Protein AF-A0A7J2URK6-F1 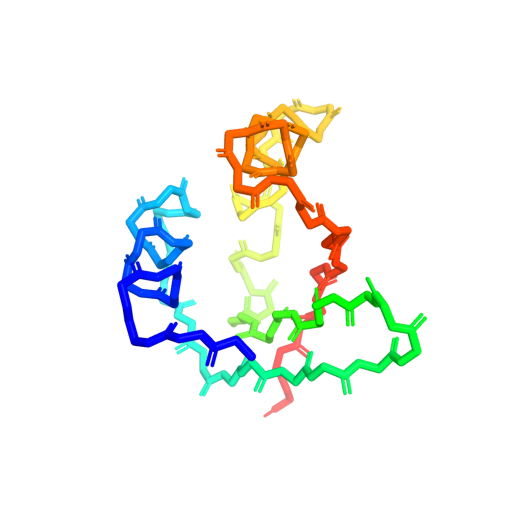(afdb_monomer)

Secondary structure (DSSP, 8-state):
--HHHHHHHHHHHTS---EEEEETTEEEEEEEGGGHHHHH-GGGHHHHHHHHHHT-EEEEEEE-

Radius of gyration: 10.47 Å; Cα contacts (8 Å, |Δi|>4): 102; chains: 1; bounding box: 26×23×26 Å

Mean predicted aligned error: 2.49 Å

Nearest PDB structures (foldseek):
  2cy1-assembly1_A  TM=8.718E-01  e=9.996E-05  Aeropyrum pernix K1
  1hh2-assembly1_P  TM=8.337E-01  e=3.136E-04  Thermotoga maritima
  5lm7-assembly2_C  TM=8.448E-01  e=5.745E-04  Escherichia coli O157:H7
  2atw-assembly1_A  TM=8.407E-01  e=1.288E-03  Mycobacterium tuberculosis
  5yww-assembly1_A  TM=6.921E-01  e=6.469E-03  Saccharolobus islandicus REY15A

Structure (mmCIF, N/CA/C/O backbone):
data_AF-A0A7J2URK6-F1
#
_entry.id   AF-A0A7J2URK6-F1
#
loop_
_atom_site.group_PDB
_atom_site.id
_atom_site.type_symbol
_atom_site.label_atom_id
_atom_site.label_alt_id
_atom_site.label_comp_id
_atom_site.label_asym_id
_atom_site.label_entity_id
_atom_site.label_seq_id
_atom_site.pdbx_PDB_ins_code
_atom_site.Cartn_x
_atom_site.Cartn_y
_atom_site.Cartn_z
_atom_site.occupancy
_atom_site.B_iso_or_equiv
_atom_site.auth_seq_id
_atom_site.auth_comp_id
_atom_site.auth_asym_id
_atom_site.auth_atom_id
_atom_site.pdbx_PDB_model_num
ATOM 1 N N . MET A 1 1 ? -2.247 -7.481 13.048 1.00 77.56 1 MET A N 1
ATOM 2 C CA . MET A 1 1 ? -3.300 -7.526 11.996 1.00 77.56 1 MET A CA 1
ATOM 3 C C . MET A 1 1 ? -3.917 -8.916 11.851 1.00 77.56 1 MET A C 1
ATOM 5 O O . MET A 1 1 ? -3.190 -9.889 12.001 1.00 77.56 1 MET A O 1
ATOM 9 N N . ASP A 1 2 ? -5.217 -9.011 11.546 1.00 88.19 2 ASP A N 1
ATOM 10 C CA . ASP A 1 2 ? -5.887 -10.283 11.217 1.00 88.19 2 ASP A CA 1
ATOM 11 C C . ASP A 1 2 ? -5.693 -10.699 9.742 1.00 88.19 2 ASP A C 1
ATOM 13 O O . ASP A 1 2 ? -5.322 -9.891 8.880 1.00 88.19 2 ASP A O 1
ATOM 17 N N . ASP A 1 3 ? -5.961 -11.974 9.447 1.00 90.00 3 ASP A N 1
ATOM 18 C CA . ASP A 1 3 ? -5.774 -12.561 8.114 1.00 90.00 3 ASP A CA 1
ATOM 19 C C . ASP A 1 3 ? -6.675 -11.928 7.040 1.00 90.00 3 ASP A C 1
ATOM 21 O O . ASP A 1 3 ? -6.291 -11.841 5.866 1.00 90.00 3 ASP A O 1
ATOM 25 N N . GLN A 1 4 ? -7.865 -11.445 7.418 1.00 92.19 4 GLN A N 1
ATOM 26 C CA . GLN A 1 4 ? -8.785 -10.785 6.488 1.00 92.19 4 GLN A CA 1
ATOM 27 C C . GLN A 1 4 ? -8.231 -9.437 6.021 1.00 92.19 4 GLN A C 1
ATOM 29 O O . GLN A 1 4 ? -8.253 -9.135 4.824 1.00 92.19 4 GLN A O 1
ATOM 34 N N . THR A 1 5 ? -7.678 -8.651 6.942 1.00 91.88 5 THR A N 1
ATOM 35 C CA . THR A 1 5 ? -7.061 -7.352 6.670 1.00 91.88 5 THR A CA 1
ATOM 36 C C . THR A 1 5 ? -5.830 -7.526 5.787 1.00 91.88 5 THR A C 1
ATOM 38 O O . THR A 1 5 ? -5.677 -6.804 4.802 1.00 91.88 5 THR A O 1
ATOM 41 N N . ILE A 1 6 ? -4.988 -8.530 6.067 1.00 92.69 6 ILE A N 1
ATOM 42 C CA . ILE A 1 6 ? -3.824 -8.864 5.229 1.00 92.69 6 ILE A CA 1
ATOM 43 C C . ILE A 1 6 ? -4.261 -9.240 3.808 1.00 92.69 6 ILE A C 1
ATOM 45 O O . ILE A 1 6 ? -3.696 -8.747 2.828 1.00 92.69 6 ILE A O 1
ATOM 49 N N . SER A 1 7 ? -5.282 -10.088 3.684 1.00 94.38 7 SER A N 1
ATOM 50 C CA . SER A 1 7 ? -5.800 -10.524 2.384 1.00 94.38 7 SER A CA 1
ATOM 51 C C . SER A 1 7 ? -6.351 -9.348 1.580 1.00 94.38 7 SER A C 1
ATOM 53 O O . SER A 1 7 ? -6.065 -9.204 0.390 1.00 94.38 7 SER A O 1
ATOM 55 N N . ARG A 1 8 ? -7.088 -8.453 2.243 1.00 94.75 8 ARG A N 1
ATOM 56 C CA . ARG A 1 8 ? -7.662 -7.260 1.620 1.00 94.75 8 ARG A CA 1
ATOM 57 C C . ARG A 1 8 ? -6.589 -6.259 1.198 1.00 94.75 8 ARG A C 1
ATOM 59 O O . ARG A 1 8 ? -6.662 -5.741 0.088 1.00 94.75 8 ARG A O 1
ATOM 66 N N . LEU A 1 9 ? -5.564 -6.046 2.023 1.00 94.94 9 LEU A N 1
ATOM 67 C CA . LEU A 1 9 ? -4.422 -5.193 1.692 1.00 94.94 9 LEU A CA 1
ATOM 68 C C . LEU A 1 9 ? -3.698 -5.681 0.430 1.00 94.94 9 LEU A C 1
ATOM 70 O O . LEU A 1 9 ? -3.436 -4.888 -0.473 1.00 94.94 9 LEU A O 1
ATOM 74 N N . ARG A 1 10 ? -3.438 -6.991 0.329 1.00 95.06 10 ARG A N 1
ATOM 75 C CA . ARG A 1 10 ? -2.816 -7.603 -0.859 1.00 95.06 10 ARG A CA 1
ATOM 76 C C . ARG A 1 10 ? -3.632 -7.356 -2.130 1.00 95.06 10 ARG A C 1
ATOM 78 O O . ARG A 1 10 ? -3.063 -7.001 -3.159 1.00 95.06 10 ARG A O 1
ATOM 85 N N . LEU A 1 11 ? -4.956 -7.496 -2.051 1.00 95.44 11 LEU A N 1
ATOM 86 C CA . LEU A 1 11 ? -5.850 -7.227 -3.181 1.00 95.44 11 LEU A CA 1
ATOM 87 C C . LEU A 1 11 ? -5.838 -5.748 -3.587 1.00 95.44 11 LEU A C 1
ATOM 89 O O . LEU A 1 11 ? -5.766 -5.444 -4.775 1.00 95.44 11 LEU A O 1
ATOM 93 N N . MET A 1 12 ? -5.876 -4.832 -2.616 1.00 95.50 12 MET A N 1
ATOM 94 C CA . MET A 1 12 ? -5.918 -3.391 -2.881 1.00 95.50 12 MET A CA 1
ATOM 95 C C . MET A 1 12 ? -4.627 -2.853 -3.506 1.00 95.50 12 MET A C 1
ATOM 97 O O . MET A 1 12 ? -4.696 -1.990 -4.376 1.00 95.50 12 MET A O 1
ATOM 101 N N . LEU A 1 13 ? -3.459 -3.363 -3.099 1.00 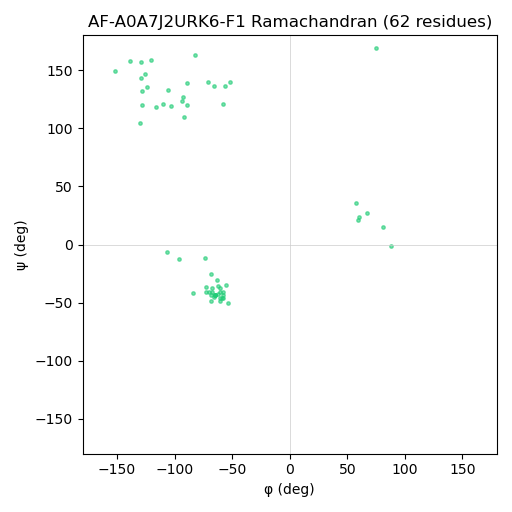95.19 13 LEU A N 1
ATOM 102 C CA . LEU A 1 13 ? -2.171 -2.926 -3.650 1.00 95.19 13 LEU A CA 1
ATOM 103 C C . LEU A 1 13 ? -1.974 -3.351 -5.112 1.00 95.19 13 LEU A C 1
ATOM 105 O O . LEU A 1 13 ? -1.212 -2.715 -5.840 1.00 95.19 13 LEU A O 1
ATOM 109 N N . GLY A 1 14 ? -2.642 -4.423 -5.557 1.00 93.75 14 GLY A N 1
ATOM 110 C CA . GLY A 1 14 ? -2.610 -4.866 -6.954 1.00 93.75 14 GLY A CA 1
ATOM 111 C C . GLY A 1 14 ? -1.209 -5.229 -7.468 1.00 93.75 14 GLY A C 1
ATOM 112 O O . GLY A 1 14 ? -0.957 -5.156 -8.679 1.00 93.75 14 GLY A O 1
ATOM 113 N N . VAL A 1 15 ? -0.300 -5.578 -6.553 1.00 95.62 15 VAL A N 1
ATOM 114 C CA . VAL A 1 15 ? 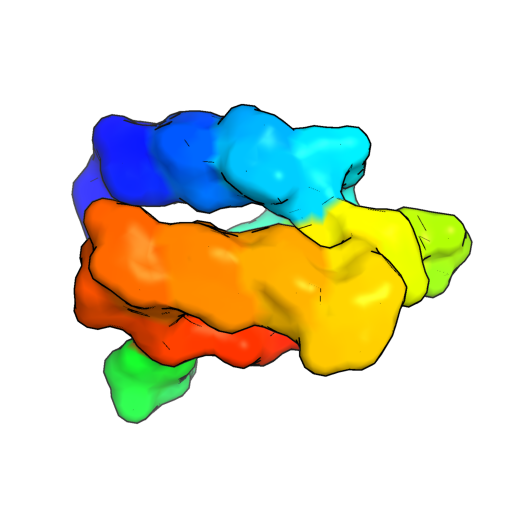1.077 -6.018 -6.806 1.00 95.62 15 VAL A CA 1
ATOM 115 C C . VAL A 1 15 ? 1.442 -7.181 -5.875 1.00 95.62 15 VAL A C 1
ATOM 117 O O . VAL A 1 15 ? 0.821 -7.328 -4.819 1.00 95.62 15 VAL A O 1
ATOM 120 N N . PRO A 1 16 ? 2.450 -7.998 -6.228 1.00 95.56 16 PRO A N 1
ATOM 121 C CA . PRO A 1 16 ? 3.017 -8.976 -5.307 1.00 95.56 16 PRO A CA 1
ATOM 122 C C . PRO A 1 16 ? 3.519 -8.311 -4.020 1.00 95.56 16 PRO A C 1
ATOM 124 O O . PRO A 1 16 ? 4.155 -7.257 -4.068 1.00 95.56 16 PRO A O 1
ATOM 127 N N . VAL A 1 17 ? 3.221 -8.940 -2.882 1.00 95.94 17 VAL A N 1
ATOM 128 C CA . VAL A 1 17 ? 3.677 -8.519 -1.554 1.00 95.94 17 VAL A CA 1
ATOM 129 C C . VAL A 1 17 ? 4.567 -9.613 -0.991 1.00 95.94 17 VAL A C 1
ATOM 131 O O . VAL A 1 17 ? 4.097 -10.730 -0.767 1.00 95.94 17 VAL A O 1
ATOM 134 N N . ASP A 1 18 ? 5.823 -9.270 -0.729 1.00 96.31 18 ASP A N 1
ATOM 135 C CA . ASP A 1 18 ? 6.832 -10.216 -0.254 1.00 96.31 18 ASP A CA 1
ATOM 136 C C . ASP A 1 18 ? 6.755 -10.379 1.264 1.00 96.31 18 ASP A C 1
ATOM 138 O O . ASP A 1 18 ? 6.838 -11.487 1.793 1.00 96.31 18 ASP A O 1
ATOM 142 N N . ARG A 1 19 ? 6.562 -9.267 1.986 1.00 95.38 19 ARG A N 1
ATOM 143 C CA . ARG A 1 19 ? 6.502 -9.253 3.452 1.00 95.38 19 ARG A CA 1
ATOM 144 C C . ARG A 1 19 ? 5.639 -8.107 3.969 1.00 95.38 19 ARG A C 1
ATOM 146 O O . ARG A 1 19 ? 5.571 -7.048 3.352 1.00 95.38 19 ARG A O 1
ATOM 153 N N . ILE A 1 20 ? 4.994 -8.317 5.114 1.00 95.12 20 ILE A N 1
ATOM 154 C CA . ILE A 1 20 ? 4.243 -7.293 5.847 1.00 95.12 20 ILE A CA 1
ATOM 155 C C . ILE A 1 20 ? 4.739 -7.301 7.292 1.00 95.12 20 ILE A C 1
ATOM 157 O O . ILE A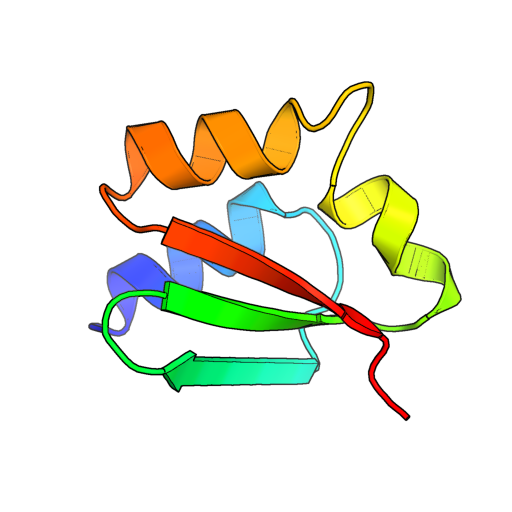 1 20 ? 4.850 -8.368 7.893 1.00 95.12 20 ILE A O 1
ATOM 161 N N . GLU A 1 21 ? 5.038 -6.128 7.837 1.00 95.06 21 GLU A N 1
ATOM 162 C CA . GLU A 1 21 ? 5.474 -5.939 9.221 1.00 95.06 21 GLU A CA 1
ATOM 163 C C . GLU A 1 21 ? 4.633 -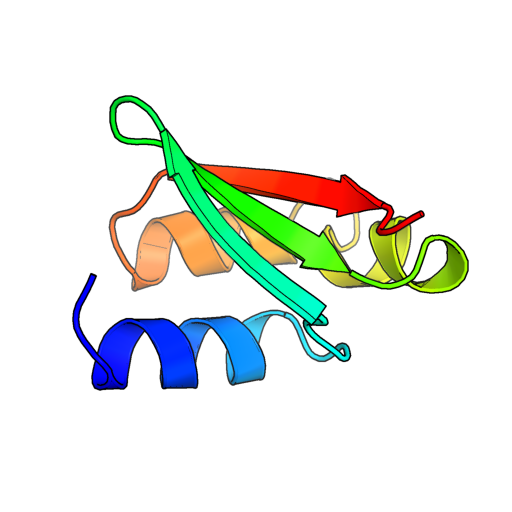4.855 9.895 1.00 95.06 21 GLU A C 1
ATOM 165 O O . GLU A 1 21 ? 4.294 -3.854 9.273 1.00 95.06 21 GLU A O 1
ATOM 170 N N . GLU A 1 22 ? 4.328 -5.017 11.179 1.00 92.56 22 GLU A N 1
ATOM 171 C CA . GLU A 1 22 ? 3.662 -3.986 11.979 1.00 92.56 22 GLU A CA 1
ATOM 172 C C . GLU A 1 22 ? 4.711 -3.308 12.874 1.00 92.56 22 GLU A C 1
ATOM 174 O O . GLU A 1 22 ? 5.376 -3.963 13.676 1.00 92.56 22 GLU A O 1
ATOM 179 N N . ARG A 1 23 ? 4.907 -1.996 12.707 1.00 92.50 23 ARG A N 1
ATOM 180 C CA . ARG A 1 23 ? 5.895 -1.191 13.436 1.00 92.50 23 ARG A CA 1
ATOM 181 C C . ARG A 1 23 ? 5.2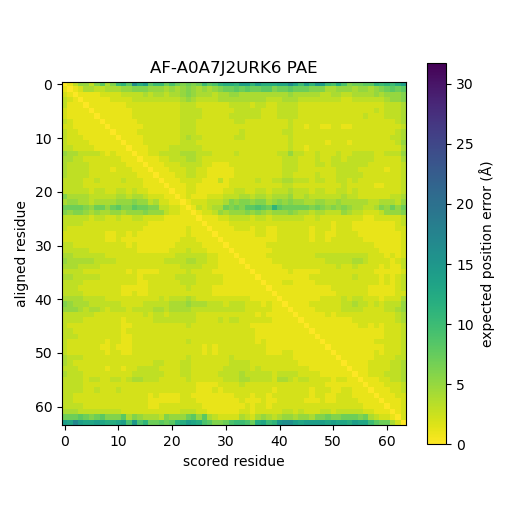30 0.052 14.015 1.00 92.50 23 ARG A C 1
ATOM 183 O O . ARG A 1 23 ? 4.953 1.005 13.295 1.00 92.50 23 ARG A O 1
ATOM 190 N N . GLY A 1 24 ? 4.981 0.050 15.325 1.00 87.94 24 GLY A N 1
ATOM 191 C CA . GLY A 1 24 ? 4.507 1.238 16.049 1.00 87.94 24 GLY A CA 1
ATOM 192 C C . GLY A 1 24 ? 3.192 1.828 15.519 1.00 87.94 24 GLY A C 1
ATOM 193 O O . GLY A 1 24 ? 3.053 3.045 15.484 1.00 87.94 24 GLY A O 1
ATOM 194 N N . GLY A 1 25 ? 2.256 0.985 15.068 1.00 88.69 25 GLY A N 1
ATOM 195 C CA . GLY A 1 25 ? 0.979 1.418 14.480 1.00 88.69 25 GLY A CA 1
ATOM 196 C C . GLY A 1 25 ? 1.013 1.677 12.969 1.00 88.69 25 GLY A C 1
ATOM 197 O O . GLY A 1 25 ? -0.026 1.967 12.378 1.00 88.69 25 GLY A O 1
ATOM 198 N N . THR A 1 26 ? 2.176 1.524 12.333 1.00 94.81 26 THR A N 1
ATOM 199 C CA . THR A 1 26 ? 2.334 1.561 10.875 1.00 94.81 26 THR A CA 1
ATOM 200 C C . THR A 1 26 ? 2.567 0.158 10.334 1.00 94.81 26 THR A C 1
ATOM 202 O O . THR A 1 26 ? 3.399 -0.594 10.835 1.00 94.81 26 THR A O 1
ATOM 205 N N . VAL A 1 27 ? 1.851 -0.190 9.276 1.00 95.88 27 VAL A N 1
ATOM 206 C CA . VAL A 1 27 ? 1.999 -1.431 8.526 1.00 95.88 27 VAL A CA 1
ATOM 207 C C . VAL A 1 27 ? 2.983 -1.181 7.385 1.00 95.88 27 VAL A C 1
ATOM 209 O O . VAL A 1 27 ? 2.695 -0.458 6.432 1.00 95.88 27 VAL A O 1
ATOM 212 N N . VAL A 1 28 ? 4.168 -1.771 7.488 1.00 97.00 28 VAL A N 1
ATOM 213 C CA . VAL A 1 28 ? 5.211 -1.703 6.467 1.00 97.00 28 VAL A CA 1
ATOM 214 C C . VAL A 1 28 ? 5.019 -2.859 5.496 1.00 97.00 28 VAL A C 1
ATOM 216 O O . VAL A 1 28 ? 5.065 -4.025 5.888 1.00 97.00 28 VAL A O 1
ATOM 219 N N . VAL A 1 29 ? 4.815 -2.539 4.223 1.00 97.25 29 VAL A N 1
ATOM 220 C CA . VAL A 1 29 ? 4.631 -3.521 3.156 1.00 97.25 29 VAL A CA 1
ATOM 221 C C . VAL A 1 29 ? 5.851 -3.513 2.250 1.00 97.25 29 VAL A C 1
ATOM 223 O O . VAL A 1 29 ? 6.183 -2.497 1.639 1.00 97.25 29 VAL A O 1
ATOM 226 N N . TYR A 1 30 ? 6.494 -4.670 2.148 1.00 97.81 30 TYR A N 1
ATOM 227 C CA . TYR A 1 30 ? 7.612 -4.903 1.251 1.00 97.81 30 TYR A CA 1
ATOM 228 C C . TYR A 1 30 ? 7.100 -5.482 -0.063 1.00 97.81 30 TYR A C 1
ATOM 230 O O . TYR A 1 30 ? 6.428 -6.518 -0.079 1.00 97.81 30 TYR A O 1
ATOM 238 N N . VAL A 1 31 ? 7.418 -4.795 -1.154 1.00 97.31 31 VAL A N 1
ATOM 239 C CA . VAL A 1 31 ? 7.066 -5.182 -2.525 1.00 97.31 31 VAL A CA 1
ATOM 240 C C . VAL A 1 31 ? 8.319 -5.147 -3.398 1.00 97.31 31 VAL A C 1
ATOM 242 O O . VAL A 1 31 ? 9.232 -4.380 -3.078 1.00 97.31 31 VAL A O 1
ATOM 245 N N . PRO A 1 32 ? 8.362 -5.873 -4.527 1.00 97.69 32 PRO A N 1
ATOM 246 C CA . PRO A 1 32 ? 9.489 -5.800 -5.449 1.00 97.69 32 PRO A CA 1
ATOM 247 C C . PRO A 1 32 ? 9.815 -4.353 -5.839 1.00 9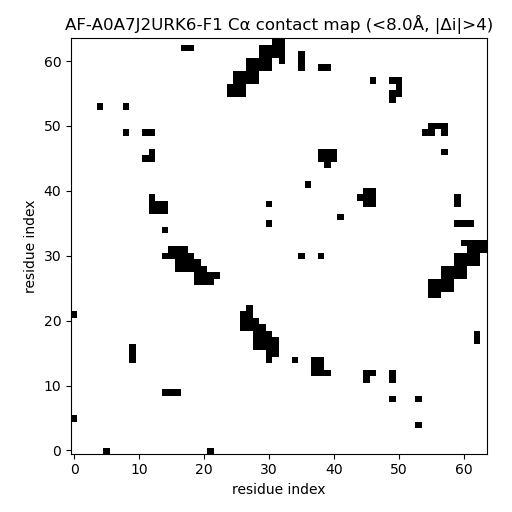7.69 32 PRO A C 1
ATOM 249 O O . PRO A 1 32 ? 8.910 -3.536 -6.049 1.00 97.69 32 PRO A O 1
ATOM 252 N N . ALA A 1 33 ? 11.105 -4.017 -5.929 1.00 96.75 33 ALA A N 1
ATOM 253 C CA . ALA A 1 33 ? 11.562 -2.640 -6.139 1.00 96.75 33 ALA A CA 1
ATOM 254 C C . ALA A 1 33 ? 10.956 -1.981 -7.397 1.00 96.75 33 ALA A C 1
ATOM 256 O O . ALA A 1 33 ? 10.612 -0.798 -7.380 1.00 96.75 33 ALA A O 1
ATOM 257 N N . ASP A 1 34 ? 10.738 -2.756 -8.461 1.00 97.00 34 ASP A N 1
ATOM 258 C CA . ASP A 1 34 ? 10.114 -2.316 -9.714 1.00 97.00 34 ASP A CA 1
ATOM 259 C C . ASP A 1 34 ? 8.592 -2.089 -9.602 1.00 97.00 34 ASP A C 1
ATOM 261 O O . ASP A 1 34 ? 7.971 -1.522 -10.504 1.00 97.00 34 ASP A O 1
ATOM 265 N N . LYS A 1 35 ? 7.967 -2.519 -8.499 1.00 97.12 35 LYS A N 1
ATOM 266 C CA . LYS A 1 35 ? 6.526 -2.393 -8.234 1.00 97.12 35 LYS A CA 1
ATOM 267 C C . LYS A 1 35 ? 6.174 -1.332 -7.197 1.00 97.12 35 LYS A C 1
ATOM 269 O O . LYS A 1 35 ? 4.988 -1.034 -7.058 1.00 97.12 35 LYS A O 1
ATOM 274 N N . VAL A 1 36 ? 7.150 -0.708 -6.533 1.00 97.31 36 VAL A N 1
ATOM 275 C CA . VAL A 1 36 ? 6.913 0.311 -5.489 1.00 97.31 36 VAL A CA 1
ATOM 276 C C . VAL A 1 36 ? 6.001 1.436 -5.987 1.00 97.31 36 VAL A C 1
ATOM 278 O O . VAL A 1 36 ? 4.983 1.728 -5.365 1.00 97.31 36 VAL A O 1
ATOM 281 N N . GLY A 1 37 ? 6.299 2.024 -7.150 1.00 97.06 37 GLY A N 1
ATOM 282 C CA . GLY A 1 37 ? 5.479 3.108 -7.707 1.00 97.06 37 GLY A CA 1
ATOM 283 C C . GLY A 1 37 ? 4.031 2.686 -7.992 1.00 97.06 37 GLY A C 1
ATOM 284 O O . GLY A 1 37 ? 3.099 3.447 -7.735 1.00 97.06 37 GLY A O 1
ATOM 285 N N . ARG A 1 38 ? 3.825 1.447 -8.456 1.00 96.62 38 ARG A N 1
ATOM 286 C CA . ARG A 1 38 ? 2.488 0.888 -8.709 1.00 96.62 38 ARG A CA 1
ATOM 287 C C . ARG A 1 38 ? 1.725 0.622 -7.411 1.00 96.62 38 ARG A C 1
ATOM 289 O O . ARG A 1 38 ? 0.543 0.938 -7.354 1.00 96.62 38 ARG A O 1
ATOM 296 N N . ALA A 1 39 ? 2.398 0.097 -6.387 1.00 97.12 39 ALA A N 1
ATOM 297 C CA . ALA A 1 39 ? 1.824 -0.127 -5.061 1.00 97.12 39 ALA A CA 1
ATOM 298 C C . ALA A 1 39 ? 1.374 1.184 -4.392 1.00 97.12 39 ALA A C 1
ATOM 300 O O . ALA A 1 39 ? 0.357 1.219 -3.707 1.00 97.12 39 ALA A O 1
ATOM 301 N N . ILE A 1 40 ? 2.118 2.273 -4.615 1.00 97.62 40 ILE A N 1
ATOM 302 C CA . ILE A 1 40 ? 1.782 3.614 -4.116 1.00 97.62 40 ILE A CA 1
ATOM 303 C C . ILE A 1 40 ? 0.600 4.214 -4.897 1.00 97.62 40 ILE A C 1
ATOM 305 O O . ILE A 1 40 ? -0.302 4.824 -4.312 1.00 97.62 40 ILE A O 1
ATOM 309 N N . GLY A 1 41 ? 0.580 4.015 -6.217 1.00 96.62 41 GLY A N 1
ATOM 310 C CA . GLY A 1 41 ? -0.386 4.626 -7.126 1.00 96.62 41 GLY A CA 1
ATOM 311 C C . GLY A 1 41 ? -0.104 6.109 -7.387 1.00 96.62 41 GLY A C 1
ATOM 312 O O . GLY A 1 41 ? 0.710 6.746 -6.715 1.00 96.62 41 GLY A O 1
ATOM 313 N N . GLN A 1 42 ? -0.789 6.693 -8.374 1.00 96.94 42 GLN A N 1
ATOM 314 C CA . GLN A 1 42 ? -0.596 8.099 -8.744 1.00 96.94 42 GLN A CA 1
ATOM 315 C C . GLN A 1 42 ? -0.859 9.021 -7.542 1.00 96.94 42 GLN A C 1
ATOM 317 O O . GLN A 1 42 ? -1.937 8.992 -6.952 1.00 96.94 42 GLN A O 1
ATOM 322 N N . GLY A 1 43 ? 0.144 9.814 -7.149 1.00 95.81 43 GLY A N 1
ATOM 323 C CA . GLY A 1 43 ? 0.045 10.720 -5.997 1.00 95.81 43 GLY A CA 1
ATOM 324 C C . GLY A 1 43 ? -0.253 10.029 -4.656 1.00 95.81 43 GLY A C 1
ATOM 325 O O . GLY A 1 43 ? -0.769 10.678 -3.745 1.00 95.81 43 GLY A O 1
ATOM 326 N N . GLY A 1 44 ? 0.016 8.723 -4.530 1.00 97.00 44 GLY A N 1
ATOM 327 C CA . GLY A 1 44 ? -0.300 7.949 -3.326 1.00 97.00 44 GLY A CA 1
ATOM 328 C C . GLY A 1 44 ? -1.753 7.486 -3.223 1.00 97.00 44 GLY A C 1
ATOM 329 O O . GLY A 1 44 ? -2.183 7.108 -2.135 1.00 97.00 44 GLY A O 1
ATOM 330 N N . ALA A 1 45 ? -2.532 7.537 -4.309 1.00 97.56 45 ALA A N 1
ATOM 331 C CA . ALA A 1 45 ? -3.961 7.222 -4.282 1.00 97.56 45 ALA A CA 1
ATOM 332 C C . ALA A 1 45 ? -4.274 5.806 -3.766 1.00 97.56 45 ALA A C 1
ATOM 334 O O . ALA A 1 45 ? -5.211 5.646 -2.986 1.00 97.56 45 ALA A O 1
ATOM 335 N N . VAL A 1 46 ? -3.486 4.794 -4.155 1.00 97.25 46 VAL A N 1
ATOM 336 C CA . VAL A 1 46 ? -3.716 3.396 -3.744 1.00 97.25 46 VAL A CA 1
ATOM 337 C C . VAL A 1 46 ? -3.458 3.236 -2.250 1.00 97.25 46 VAL A C 1
ATOM 339 O O . VAL A 1 46 ? -4.312 2.721 -1.531 1.00 97.25 46 VAL A O 1
ATOM 342 N N . VAL A 1 47 ? -2.324 3.751 -1.768 1.00 97.25 47 VAL A N 1
ATOM 343 C CA . VAL A 1 47 ? -1.975 3.719 -0.341 1.00 97.25 47 VAL A CA 1
ATOM 344 C C . VAL A 1 47 ? -3.018 4.460 0.488 1.00 97.25 47 VAL A C 1
ATOM 346 O O . VAL A 1 47 ? -3.539 3.891 1.438 1.00 97.25 47 VAL A O 1
ATOM 349 N N . ARG A 1 48 ? -3.408 5.682 0.100 1.00 97.44 48 ARG A N 1
ATOM 350 C CA . ARG A 1 48 ? -4.428 6.465 0.823 1.00 97.44 48 ARG A CA 1
ATOM 351 C C . ARG A 1 48 ? -5.782 5.759 0.876 1.00 97.44 48 ARG A C 1
ATOM 353 O O . ARG A 1 48 ? -6.439 5.789 1.912 1.00 97.44 48 ARG A O 1
ATOM 360 N N . ALA A 1 49 ? -6.198 5.123 -0.219 1.00 97.00 49 ALA A N 1
ATOM 361 C CA . ALA A 1 49 ? -7.432 4.347 -0.247 1.00 97.00 49 ALA A CA 1
ATOM 362 C C . ALA A 1 49 ? -7.349 3.127 0.682 1.00 97.00 49 ALA A C 1
ATOM 364 O O . ALA A 1 49 ? -8.292 2.861 1.423 1.00 97.00 49 ALA A O 1
ATOM 365 N N . ALA A 1 50 ? -6.224 2.409 0.674 1.00 96.31 50 ALA A N 1
ATOM 366 C CA . ALA A 1 50 ? -6.004 1.272 1.559 1.00 96.31 50 ALA A CA 1
ATOM 367 C C . 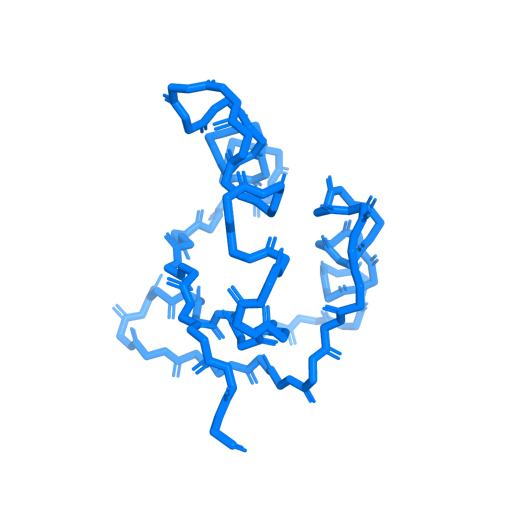ALA A 1 50 ? -5.960 1.690 3.037 1.00 96.31 50 ALA A C 1
ATOM 369 O O . ALA A 1 50 ? -6.625 1.055 3.849 1.00 96.31 50 ALA A O 1
ATOM 370 N N . GLU A 1 51 ? -5.281 2.791 3.378 1.00 96.38 51 GLU A N 1
ATOM 371 C CA . GLU A 1 51 ? -5.291 3.345 4.739 1.00 96.38 51 GLU A CA 1
ATOM 372 C C . GLU A 1 51 ? -6.717 3.674 5.203 1.00 96.38 51 GLU A C 1
ATOM 374 O O . GLU A 1 51 ? -7.113 3.304 6.305 1.00 96.38 51 GLU A O 1
ATOM 379 N N . LEU A 1 52 ? -7.509 4.331 4.347 1.00 96.69 52 LEU A N 1
ATOM 380 C CA . LEU A 1 52 ? -8.879 4.734 4.665 1.00 96.69 52 LEU A CA 1
ATOM 381 C C . LEU A 1 52 ? -9.815 3.534 4.856 1.00 96.69 52 LEU A C 1
ATOM 383 O O . LEU A 1 52 ? -10.606 3.515 5.794 1.00 96.69 52 LEU A O 1
ATOM 387 N N . VAL A 1 53 ? -9.744 2.544 3.962 1.00 95.38 53 VAL A N 1
ATOM 388 C CA . VAL A 1 53 ? -10.633 1.369 3.980 1.00 95.38 53 VAL A C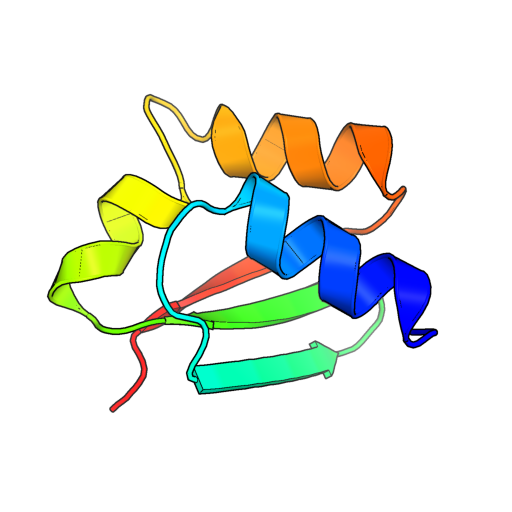A 1
ATOM 389 C C . VAL A 1 53 ? -10.284 0.414 5.117 1.00 95.38 53 VAL A C 1
ATOM 391 O O . VAL A 1 53 ? -11.180 -0.208 5.682 1.00 95.38 53 VAL A O 1
ATOM 394 N N . LEU A 1 54 ? -8.995 0.263 5.425 1.00 93.75 54 LEU A N 1
ATOM 395 C CA . LEU A 1 54 ? -8.512 -0.695 6.420 1.00 93.75 54 LEU A CA 1
ATOM 396 C C . LEU A 1 54 ? -8.305 -0.065 7.802 1.00 93.75 54 LEU A C 1
ATOM 398 O O . LEU A 1 54 ? -8.121 -0.793 8.770 1.00 93.75 54 LEU A O 1
ATOM 402 N N . GLY A 1 55 ? -8.322 1.266 7.905 1.00 94.12 55 GLY A N 1
ATOM 403 C CA . GLY A 1 55 ? -8.095 1.975 9.164 1.00 94.12 55 GLY A CA 1
ATOM 404 C C . GLY A 1 55 ? -6.668 1.827 9.700 1.00 94.12 55 GLY A C 1
ATOM 405 O O . GLY A 1 55 ? -6.463 1.893 10.908 1.00 94.12 55 GLY A O 1
ATOM 406 N N . VAL A 1 56 ? -5.684 1.612 8.822 1.00 93.44 56 VAL A N 1
ATOM 407 C CA . VAL A 1 56 ? -4.268 1.428 9.190 1.00 93.44 56 VAL A CA 1
ATOM 408 C C . VAL A 1 56 ? -3.388 2.481 8.529 1.00 93.44 56 VAL A C 1
ATOM 410 O O . VAL A 1 56 ? -3.760 3.056 7.509 1.00 93.44 56 VAL A O 1
ATOM 413 N N . LYS A 1 57 ? -2.195 2.715 9.081 1.00 96.12 57 LYS A N 1
ATOM 414 C CA . LYS A 1 57 ? -1.142 3.476 8.398 1.00 96.12 57 LYS A CA 1
ATOM 415 C C . LYS A 1 57 ? -0.263 2.561 7.572 1.00 96.12 57 LYS A C 1
ATOM 417 O O . LYS A 1 57 ? 0.054 1.469 8.025 1.00 96.12 57 LYS A O 1
ATOM 422 N N . LEU A 1 58 ? 0.117 2.992 6.374 1.00 96.69 58 LEU A N 1
ATOM 423 C CA . LEU A 1 58 ? 0.856 2.177 5.417 1.00 96.69 58 LEU A CA 1
ATOM 424 C C . LEU A 1 58 ? 2.156 2.847 4.996 1.00 96.69 58 LEU A C 1
ATOM 426 O O . LEU A 1 58 ? 2.198 4.020 4.631 1.00 96.69 58 LEU A O 1
ATOM 430 N N . GLU A 1 59 ? 3.212 2.047 4.956 1.00 97.19 59 GLU A N 1
ATOM 431 C CA . GLU A 1 59 ? 4.506 2.437 4.418 1.00 97.19 59 GLU A CA 1
ATOM 432 C C . GLU A 1 59 ? 4.959 1.398 3.393 1.00 97.19 59 GLU A C 1
ATOM 434 O O . GLU A 1 59 ? 5.108 0.222 3.715 1.00 97.19 59 GLU A O 1
ATOM 439 N N . ILE A 1 60 ? 5.171 1.821 2.146 1.00 97.31 60 ILE A N 1
ATOM 440 C CA . ILE A 1 60 ? 5.646 0.927 1.085 1.00 97.31 60 ILE A CA 1
ATOM 441 C C . ILE A 1 60 ? 7.168 0.997 1.017 1.00 97.31 60 ILE A C 1
ATOM 443 O O . ILE A 1 60 ? 7.744 2.078 0.869 1.00 97.31 60 ILE A O 1
ATOM 447 N N . ARG A 1 61 ? 7.823 -0.162 1.082 1.00 97.50 61 ARG A N 1
ATOM 448 C CA . ARG A 1 61 ? 9.276 -0.299 0.955 1.00 97.50 61 ARG A CA 1
ATOM 449 C C . ARG A 1 61 ? 9.630 -1.300 -0.147 1.00 97.50 61 ARG A C 1
ATOM 451 O O . ARG A 1 61 ? 8.897 -2.268 -0.344 1.00 97.50 61 ARG A O 1
ATOM 458 N N . PRO A 1 62 ? 10.744 -1.093 -0.866 1.00 97.06 62 PRO A N 1
ATOM 459 C CA . PRO A 1 62 ? 11.273 -2.124 -1.745 1.00 97.06 62 PRO A CA 1
ATOM 460 C C . PRO A 1 62 ? 11.743 -3.323 -0.909 1.00 97.06 62 PRO A C 1
ATOM 462 O O . PRO A 1 62 ? 12.397 -3.143 0.123 1.00 97.06 62 PRO A O 1
ATOM 465 N N . SER A 1 63 ? 11.425 -4.536 -1.346 1.00 93.00 63 SER A N 1
ATOM 466 C CA . SER A 1 63 ? 12.144 -5.738 -0.935 1.00 93.00 63 SER A CA 1
ATOM 467 C C . SER A 1 63 ? 13.535 -5.731 -1.575 1.00 93.00 63 SER A C 1
ATOM 469 O O . SER A 1 63 ? 13.715 -5.263 -2.703 1.00 93.00 63 SER A O 1
ATOM 471 N N . SER A 1 64 ? 14.535 -6.145 -0.796 1.00 79.69 64 SER A N 1
ATOM 472 C CA . SER A 1 64 ? 15.909 -6.374 -1.264 1.00 79.69 64 SER A CA 1
ATOM 473 C C . SER A 1 64 ? 16.064 -7.796 -1.772 1.00 79.69 64 SER A C 1
ATOM 475 O O . SER A 1 64 ? 15.397 -8.680 -1.186 1.00 79.69 64 SER A O 1
#

Solvent-accessible surface area (backbone atoms only — not comparable to full-atom values): 3727 Å² total; per-residue (Å²): 136,58,73,66,58,54,54,50,50,49,62,65,37,73,51,74,71,81,48,77,47,82,56,95,79,31,37,37,37,24,20,51,60,92,42,43,67,62,37,31,30,79,96,39,48,40,44,54,50,48,24,66,76,68,74,46,44,77,42,85,41,59,48,131

Foldseek 3Di:
DDPVLVVVLCVLLVADWDDWDQDPQEIETEGAPVSQDSSCDDVSVSQVVSCVVSVGHYDYDYDD

Sequence (64 aa):
MDDQTISRLRLMLGVPVDRIEERGGTVVVYVPADKVGRAIGQGGAVVRAAELVLGVKLEIRPSS

pLDDT: mean 94.84, std 3.71, range [77.56, 97.81]